Protein AF-A0A813F2V3-F1 (afdb_monomer_lite)

pLDDT: mean 73.03, std 9.01, range [39.72, 85.38]

Radius of gyration: 16.07 Å; chains: 1; bounding box: 37×29×44 Å

Foldseek 3Di:
DLVQLVQQCPDPQSQVLLVVVVHHPPDPDDSVVSVVSVVVSVPDPPDPGDRDGQDDCQVVLVVCVVVVQDVHSPDDLVSSQVSLQVVCVVVVHDPDPDSSVSSVVVLVVVCVVPVVSPPPD

Structure (mmCIF, N/CA/C/O backbone):
data_AF-A0A813F2V3-F1
#
_entry.id   AF-A0A813F2V3-F1
#
loop_
_atom_site.group_PDB
_atom_site.id
_atom_site.type_symbol
_atom_site.label_atom_id
_atom_site.label_alt_id
_atom_site.label_comp_id
_atom_site.label_asym_id
_atom_site.label_entity_id
_atom_site.label_seq_id
_atom_site.pdbx_PDB_ins_code
_atom_site.Cartn_x
_atom_site.Cartn_y
_atom_site.Cartn_z
_atom_site.occupancy
_atom_site.B_iso_or_equiv
_atom_site.auth_seq_id
_atom_site.auth_comp_id
_atom_site.auth_asym_id
_atom_site.auth_atom_id
_atom_site.pdbx_PDB_model_num
ATOM 1 N N . MET A 1 1 ? -0.247 12.356 -6.006 1.00 55.62 1 MET A N 1
ATOM 2 C CA . MET A 1 1 ? 0.224 11.585 -7.185 1.00 55.62 1 MET A CA 1
ATOM 3 C C . MET A 1 1 ? 1.560 10.909 -6.909 1.00 55.62 1 MET A C 1
ATOM 5 O O . MET A 1 1 ? 1.690 9.739 -7.231 1.00 55.62 1 MET A O 1
ATOM 9 N N . GLU A 1 2 ? 2.516 11.605 -6.291 1.00 65.69 2 GLU A N 1
ATOM 10 C CA . GLU A 1 2 ? 3.821 11.045 -5.899 1.00 65.69 2 GLU A CA 1
ATOM 11 C C . GLU A 1 2 ? 3.680 9.790 -5.028 1.00 65.69 2 GLU A C 1
ATOM 13 O O . GLU A 1 2 ? 4.176 8.735 -5.400 1.00 65.69 2 GLU A O 1
ATOM 18 N N . GLU A 1 3 ? 2.865 9.859 -3.972 1.00 67.94 3 GLU A N 1
ATOM 19 C CA . GLU A 1 3 ? 2.548 8.719 -3.098 1.00 67.94 3 GLU A CA 1
ATOM 20 C C . GLU A 1 3 ? 2.047 7.486 -3.866 1.00 67.94 3 GLU A C 1
ATOM 22 O O . GLU A 1 3 ? 2.437 6.364 -3.565 1.00 67.94 3 GLU A O 1
ATOM 27 N N . ALA A 1 4 ? 1.198 7.668 -4.881 1.00 70.44 4 ALA A N 1
ATOM 28 C CA . ALA A 1 4 ? 0.654 6.545 -5.642 1.00 70.44 4 ALA A CA 1
ATOM 29 C C . ALA A 1 4 ? 1.759 5.784 -6.394 1.00 70.44 4 ALA A C 1
ATOM 31 O O . ALA A 1 4 ? 1.715 4.559 -6.487 1.00 70.44 4 ALA A O 1
ATOM 32 N N . ILE A 1 5 ? 2.771 6.501 -6.886 1.00 73.62 5 ILE A N 1
ATOM 33 C CA . ILE A 1 5 ? 3.942 5.917 -7.550 1.00 73.62 5 ILE A CA 1
ATOM 34 C C . ILE A 1 5 ? 4.829 5.207 -6.532 1.00 73.62 5 ILE A C 1
ATOM 36 O O . ILE A 1 5 ? 5.309 4.110 -6.805 1.00 73.62 5 ILE A O 1
ATOM 40 N N . GLU A 1 6 ? 5.010 5.781 -5.342 1.00 74.19 6 GLU A N 1
ATOM 41 C CA . GLU A 1 6 ? 5.760 5.124 -4.266 1.00 74.19 6 GLU A CA 1
ATOM 42 C C . GLU A 1 6 ? 5.099 3.818 -3.823 1.00 74.19 6 GLU A C 1
ATOM 44 O O . GLU A 1 6 ? 5.766 2.788 -3.730 1.00 74.19 6 GLU A O 1
ATOM 49 N N . VAL A 1 7 ? 3.780 3.843 -3.618 1.00 73.75 7 VAL A N 1
ATOM 50 C CA . VAL A 1 7 ? 2.977 2.670 -3.254 1.00 73.75 7 VAL A CA 1
ATOM 51 C C . VAL A 1 7 ? 3.058 1.609 -4.344 1.00 73.75 7 VAL A C 1
ATOM 53 O O . VAL A 1 7 ? 3.275 0.441 -4.043 1.00 73.75 7 VAL A O 1
ATOM 56 N N . LEU A 1 8 ? 2.934 1.989 -5.617 1.00 75.94 8 LEU A N 1
ATOM 57 C CA . LEU A 1 8 ? 3.057 1.040 -6.723 1.00 75.94 8 LEU A CA 1
ATOM 58 C C . LEU A 1 8 ? 4.455 0.411 -6.774 1.00 75.94 8 LEU A C 1
ATOM 60 O O . LEU A 1 8 ? 4.557 -0.804 -6.929 1.00 75.94 8 LEU A O 1
ATOM 64 N N . CYS A 1 9 ? 5.520 1.192 -6.590 1.00 76.12 9 CYS A N 1
ATOM 65 C CA . CYS A 1 9 ? 6.897 0.694 -6.590 1.00 76.12 9 CYS A CA 1
ATOM 66 C C . CYS A 1 9 ? 7.238 -0.176 -5.366 1.00 76.12 9 CYS A C 1
ATOM 68 O O . CYS A 1 9 ? 8.110 -1.043 -5.461 1.00 76.12 9 CYS A O 1
ATOM 70 N N . SER A 1 10 ? 6.574 0.030 -4.224 1.00 75.12 10 SER A N 1
ATOM 71 C CA . SER A 1 10 ? 6.850 -0.712 -2.987 1.00 75.12 10 SER A CA 1
ATOM 72 C C . SER A 1 10 ? 6.212 -2.105 -2.950 1.00 75.12 10 SER A C 1
ATOM 74 O O . SER A 1 10 ? 6.673 -2.971 -2.198 1.00 75.12 10 SER A O 1
ATOM 76 N N . ARG A 1 11 ? 5.196 -2.375 -3.786 1.00 76.31 11 ARG A N 1
ATOM 77 C CA . ARG A 1 11 ? 4.553 -3.698 -3.867 1.00 76.31 11 ARG A CA 1
ATOM 78 C C . ARG A 1 11 ? 5.562 -4.756 -4.300 1.00 76.31 11 ARG A C 1
ATOM 80 O O . ARG A 1 11 ? 6.267 -4.605 -5.294 1.00 76.31 11 ARG A O 1
ATOM 87 N N . LYS A 1 12 ? 5.585 -5.881 -3.582 1.00 77.06 12 LYS A N 1
ATOM 88 C CA . LYS A 1 12 ? 6.530 -6.989 -3.796 1.00 77.06 12 LYS A CA 1
ATOM 89 C C . LYS A 1 12 ? 6.557 -7.479 -5.248 1.00 77.06 12 LYS A C 1
ATOM 91 O O . LYS A 1 12 ? 7.642 -7.681 -5.788 1.00 77.06 12 LYS A O 1
ATOM 96 N N . THR A 1 13 ? 5.388 -7.648 -5.863 1.00 76.44 13 THR A N 1
ATOM 97 C CA . THR A 1 13 ? 5.245 -8.106 -7.253 1.00 76.44 13 THR A CA 1
ATOM 98 C C . THR A 1 13 ? 5.762 -7.061 -8.233 1.00 76.44 13 THR A C 1
ATOM 100 O O . THR A 1 13 ? 6.621 -7.374 -9.049 1.00 76.44 13 THR A O 1
ATOM 103 N N . ASN A 1 14 ? 5.359 -5.799 -8.077 1.00 80.56 14 ASN A N 1
ATOM 104 C CA . ASN A 1 14 ? 5.827 -4.706 -8.934 1.00 80.56 14 ASN A CA 1
ATOM 105 C C . ASN A 1 14 ? 7.337 -4.490 -8.806 1.00 80.56 14 ASN A C 1
ATOM 107 O O . ASN A 1 14 ? 8.019 -4.325 -9.809 1.00 80.56 14 ASN A O 1
ATOM 111 N N . ARG A 1 15 ? 7.890 -4.570 -7.592 1.00 79.69 15 ARG A N 1
ATOM 112 C CA . ARG A 1 15 ? 9.336 -4.500 -7.360 1.00 79.69 15 ARG A CA 1
ATOM 113 C C . ARG A 1 15 ? 10.083 -5.639 -8.050 1.00 79.69 15 ARG A C 1
ATOM 115 O O . ARG A 1 15 ? 11.155 -5.401 -8.590 1.00 79.69 15 ARG A O 1
ATOM 122 N N . ARG A 1 16 ? 9.537 -6.863 -8.052 1.00 78.50 16 ARG A N 1
ATOM 123 C CA . ARG A 1 16 ? 10.116 -7.992 -8.804 1.00 78.50 16 ARG A CA 1
ATOM 124 C C . ARG A 1 16 ? 10.070 -7.743 -10.311 1.00 78.50 16 ARG A C 1
ATOM 126 O O . ARG A 1 16 ? 11.073 -7.986 -10.968 1.00 78.50 16 ARG A O 1
ATOM 133 N N . THR A 1 17 ? 8.956 -7.223 -10.826 1.00 77.69 17 THR A N 1
ATOM 134 C CA . THR A 1 17 ? 8.808 -6.845 -12.241 1.00 77.69 17 THR A CA 1
ATOM 135 C C . THR A 1 17 ? 9.792 -5.747 -12.642 1.00 77.69 17 THR A C 1
ATOM 137 O O . THR A 1 17 ? 10.418 -5.832 -13.690 1.00 77.69 17 THR A O 1
ATOM 140 N N . LEU A 1 18 ? 9.975 -4.725 -11.803 1.00 78.62 18 LEU A N 1
ATOM 141 C CA . LEU A 1 18 ? 10.963 -3.671 -12.035 1.00 78.62 18 LEU A CA 1
ATOM 142 C C . LEU A 1 18 ? 12.391 -4.237 -11.981 1.00 78.62 18 LEU A C 1
ATOM 144 O O . LEU A 1 18 ? 13.197 -3.962 -12.865 1.00 78.62 18 LEU A O 1
ATOM 148 N N . ALA A 1 19 ? 12.696 -5.095 -11.006 1.00 79.56 19 ALA A N 1
ATOM 149 C CA . ALA A 1 19 ? 14.013 -5.714 -10.897 1.00 79.56 19 ALA A CA 1
ATOM 150 C C . ALA A 1 19 ? 14.336 -6.632 -12.089 1.00 79.56 19 ALA A C 1
ATOM 152 O O . ALA A 1 19 ? 15.487 -6.675 -12.521 1.00 79.56 19 ALA A O 1
ATOM 153 N N . SER A 1 20 ? 13.346 -7.336 -12.652 1.00 75.25 20 SER A N 1
ATOM 154 C CA . SER A 1 20 ? 13.563 -8.237 -13.793 1.00 75.25 20 SER A CA 1
ATOM 155 C C . SER A 1 20 ? 13.944 -7.505 -15.082 1.00 75.25 20 SER A C 1
ATOM 157 O O . SER A 1 20 ? 14.605 -8.092 -15.930 1.00 75.25 20 SER A O 1
ATOM 159 N N . ILE A 1 21 ? 13.595 -6.221 -15.202 1.00 73.75 21 ILE A N 1
ATOM 160 C CA . ILE A 1 21 ? 14.023 -5.332 -16.298 1.00 73.75 21 ILE A CA 1
ATOM 161 C C . ILE A 1 21 ? 15.243 -4.472 -15.931 1.00 73.75 21 ILE A C 1
ATOM 163 O O . ILE A 1 21 ? 15.547 -3.500 -16.618 1.00 73.75 21 ILE A O 1
ATOM 167 N N . GLY A 1 22 ? 15.934 -4.802 -14.835 1.00 73.25 22 GLY A N 1
ATOM 168 C CA . GLY A 1 22 ? 17.135 -4.095 -14.386 1.00 73.25 22 GLY A CA 1
ATOM 169 C C . GLY A 1 22 ? 16.871 -2.766 -13.671 1.00 73.25 22 GLY A C 1
ATOM 170 O O . GLY A 1 22 ? 17.810 -2.005 -13.446 1.00 73.25 22 GLY A 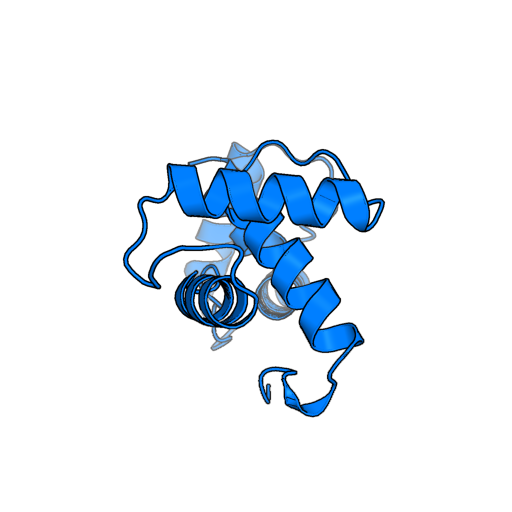O 1
ATOM 171 N N . LEU A 1 23 ? 15.623 -2.469 -13.295 1.00 74.88 23 LEU A N 1
ATOM 172 C CA . LEU A 1 23 ? 15.261 -1.250 -12.570 1.00 74.88 23 LEU A CA 1
ATOM 173 C C . LEU A 1 23 ? 15.155 -1.536 -11.071 1.00 74.88 23 LEU A C 1
ATOM 175 O O . LEU A 1 23 ? 14.371 -2.377 -10.635 1.00 74.88 23 LEU A O 1
ATOM 179 N N . ASN A 1 24 ? 15.922 -0.808 -10.258 1.00 74.38 24 ASN A N 1
ATOM 180 C CA . ASN A 1 24 ? 15.863 -0.944 -8.807 1.00 74.38 24 ASN A CA 1
ATOM 181 C C . ASN A 1 24 ? 15.166 0.268 -8.155 1.00 74.38 24 ASN A C 1
ATOM 183 O O . ASN A 1 24 ? 15.784 1.329 -8.035 1.00 74.38 24 ASN A O 1
ATOM 187 N N . PRO A 1 25 ? 13.912 0.127 -7.679 1.00 65.50 25 PRO A N 1
ATOM 188 C CA . PRO A 1 25 ? 13.192 1.216 -7.023 1.00 65.50 25 PRO A CA 1
ATOM 189 C C . PRO A 1 25 ? 13.684 1.512 -5.596 1.00 65.50 25 PRO A C 1
ATOM 191 O O . PRO A 1 25 ? 13.207 2.471 -4.996 1.00 65.50 25 PRO A O 1
ATOM 194 N N . SER A 1 26 ? 14.610 0.713 -5.037 1.00 63.41 26 SER A N 1
ATOM 195 C CA . SER A 1 26 ? 15.173 0.932 -3.694 1.00 63.41 26 SER A CA 1
ATOM 196 C C . SER A 1 26 ? 16.221 2.044 -3.635 1.00 63.41 26 SER A C 1
ATOM 198 O O . SER A 1 26 ? 16.708 2.355 -2.552 1.00 63.41 26 SER A O 1
ATOM 200 N N . LEU A 1 27 ? 16.618 2.600 -4.780 1.00 60.28 27 LEU A N 1
ATOM 201 C CA . LEU A 1 27 ? 17.469 3.782 -4.824 1.00 60.28 27 LEU A CA 1
ATOM 202 C C . LEU A 1 27 ? 16.649 4.998 -4.366 1.00 60.28 27 LEU A C 1
ATOM 204 O O . LEU A 1 27 ? 15.453 5.101 -4.658 1.00 60.28 27 LEU A O 1
ATOM 208 N N . GLU A 1 28 ? 17.283 5.933 -3.659 1.00 64.06 28 GLU A N 1
ATOM 209 C CA . GLU A 1 28 ? 16.731 7.274 -3.444 1.00 64.06 28 GLU A CA 1
ATOM 210 C C . GLU A 1 28 ? 16.695 8.013 -4.791 1.00 64.06 28 GLU A C 1
ATOM 212 O O . GLU A 1 28 ? 17.548 8.828 -5.122 1.00 64.06 28 GLU A O 1
ATOM 217 N N . VAL A 1 29 ? 15.733 7.641 -5.631 1.00 69.19 29 VAL A N 1
ATOM 218 C CA . VAL A 1 29 ? 15.461 8.253 -6.929 1.00 69.19 29 VAL A CA 1
ATOM 219 C C . VAL A 1 29 ? 14.258 9.172 -6.820 1.00 69.19 29 VAL A C 1
ATOM 221 O O . VAL A 1 29 ? 13.284 8.856 -6.131 1.00 69.19 29 VAL A O 1
ATOM 224 N N . SER A 1 30 ? 14.322 10.293 -7.538 1.00 78.25 30 SER A N 1
ATOM 225 C CA . SER A 1 30 ? 13.224 11.252 -7.620 1.00 78.25 30 SER A CA 1
ATOM 226 C C . SER A 1 30 ? 11.941 10.608 -8.152 1.00 78.25 30 SER A C 1
ATOM 228 O O . SER A 1 30 ? 11.955 9.571 -8.831 1.00 78.25 30 SER A O 1
ATOM 230 N N . VAL A 1 31 ? 10.808 11.247 -7.869 1.00 76.06 31 VAL A N 1
ATOM 231 C CA . VAL A 1 31 ? 9.490 10.790 -8.324 1.00 76.06 31 VAL A CA 1
ATOM 232 C C . VAL A 1 31 ? 9.431 10.718 -9.852 1.00 76.06 31 VAL A C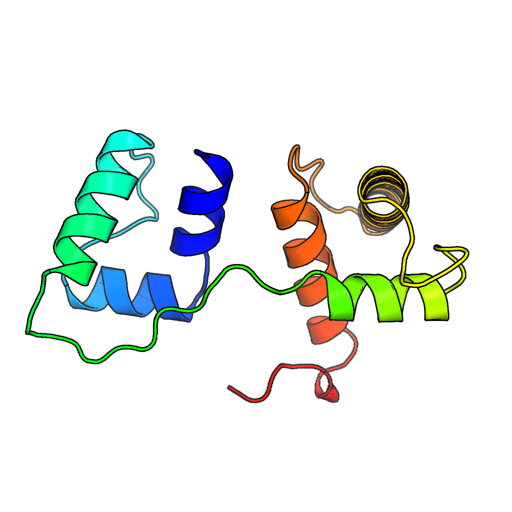 1
ATOM 234 O O . VAL A 1 31 ? 8.868 9.775 -10.407 1.00 76.06 31 VAL A O 1
ATOM 237 N N . GLU A 1 32 ? 10.050 11.672 -10.543 1.00 78.62 32 GLU A N 1
ATOM 238 C CA . GLU A 1 32 ? 10.139 11.730 -12.004 1.00 78.62 32 GLU A CA 1
ATOM 239 C C . GLU A 1 32 ? 10.880 10.520 -12.561 1.00 78.62 32 GLU A C 1
ATOM 241 O O . GLU A 1 32 ? 10.431 9.905 -13.530 1.00 78.62 32 GLU A O 1
ATOM 246 N N . MET A 1 33 ? 11.984 10.135 -11.919 1.00 77.12 33 MET A N 1
ATOM 247 C CA . MET A 1 33 ? 12.751 8.970 -12.333 1.00 77.12 33 MET A CA 1
ATOM 248 C C . MET A 1 33 ? 11.946 7.686 -12.099 1.00 77.12 33 MET A C 1
ATOM 250 O O . MET A 1 33 ? 11.882 6.836 -12.984 1.00 77.12 33 MET A O 1
ATOM 254 N N . ARG A 1 34 ? 11.242 7.564 -10.964 1.00 76.88 34 ARG A N 1
ATOM 255 C CA . ARG A 1 34 ? 10.333 6.430 -10.711 1.00 76.88 34 ARG A CA 1
ATOM 256 C C . ARG A 1 34 ? 9.206 6.352 -11.748 1.00 76.88 34 ARG A C 1
ATOM 258 O O . ARG A 1 34 ? 8.909 5.260 -12.229 1.00 76.88 34 ARG A O 1
ATOM 265 N N . LYS A 1 35 ? 8.628 7.488 -12.158 1.00 79.50 35 LYS A N 1
ATOM 266 C CA . LYS A 1 35 ? 7.657 7.540 -13.268 1.00 79.50 35 LYS A CA 1
ATOM 267 C C . LYS A 1 35 ? 8.271 7.035 -14.570 1.00 79.50 35 LYS A C 1
ATOM 269 O O . LYS A 1 35 ? 7.682 6.175 -15.214 1.00 79.50 35 LYS A O 1
ATOM 274 N N . ALA A 1 36 ? 9.446 7.537 -14.947 1.00 79.69 36 ALA A N 1
ATOM 275 C CA . ALA A 1 36 ? 10.127 7.128 -16.175 1.00 79.69 36 ALA A CA 1
ATOM 276 C C . ALA A 1 36 ? 10.448 5.624 -16.182 1.00 79.69 36 ALA A C 1
ATOM 278 O O . ALA A 1 36 ? 10.246 4.949 -17.195 1.00 79.69 36 ALA A O 1
ATOM 279 N N . MET A 1 37 ? 10.872 5.084 -15.035 1.00 78.12 37 MET A N 1
ATOM 280 C CA . MET A 1 37 ? 11.089 3.653 -14.834 1.00 78.12 37 MET A CA 1
ATOM 281 C C . MET A 1 37 ? 9.806 2.846 -15.049 1.00 78.12 37 MET A C 1
ATOM 283 O O . MET A 1 37 ? 9.810 1.888 -15.818 1.00 78.12 37 MET A O 1
ATOM 287 N N . MET A 1 38 ? 8.694 3.254 -14.431 1.00 78.19 38 MET A N 1
ATOM 288 C CA . MET A 1 38 ? 7.402 2.583 -14.608 1.00 78.19 38 MET A CA 1
ATOM 289 C C . MET A 1 38 ? 6.905 2.645 -16.053 1.00 78.19 38 MET A C 1
ATOM 291 O O . MET A 1 38 ? 6.469 1.631 -16.588 1.00 78.19 38 MET A O 1
ATOM 295 N N . THR A 1 39 ? 7.006 3.799 -16.712 1.00 81.00 39 THR A N 1
ATOM 296 C CA . THR A 1 39 ? 6.619 3.946 -18.122 1.00 81.00 39 THR A CA 1
ATOM 297 C C . THR A 1 39 ? 7.444 3.027 -19.020 1.00 81.00 39 THR A C 1
ATOM 299 O O . THR A 1 39 ? 6.891 2.350 -19.885 1.00 81.00 39 THR A O 1
ATOM 302 N N . SER A 1 40 ? 8.756 2.945 -18.780 1.00 77.81 40 SER A N 1
ATOM 303 C CA . SER A 1 40 ? 9.652 2.052 -19.527 1.00 77.81 40 SER A CA 1
ATOM 304 C C . SER A 1 40 ? 9.309 0.579 -19.289 1.00 77.81 40 SER A C 1
ATOM 306 O O . SER A 1 40 ? 9.304 -0.219 -20.222 1.00 77.81 40 SER A O 1
ATOM 308 N N . ALA A 1 41 ? 8.960 0.229 -18.049 1.00 77.19 41 ALA A N 1
ATOM 309 C CA . ALA A 1 41 ? 8.532 -1.110 -17.671 1.00 77.19 41 ALA A CA 1
ATOM 310 C C . ALA A 1 41 ? 7.220 -1.523 -18.354 1.00 77.19 41 ALA A C 1
ATOM 312 O O . ALA A 1 41 ? 7.123 -2.629 -18.877 1.00 77.19 41 ALA A O 1
ATOM 313 N N . LEU A 1 42 ? 6.231 -0.625 -18.384 1.00 77.75 42 LEU A N 1
ATOM 314 C CA . LEU A 1 42 ? 4.927 -0.846 -19.018 1.00 77.75 42 LEU A CA 1
ATOM 315 C C . LEU A 1 42 ? 5.023 -0.954 -20.546 1.00 77.75 42 LEU A C 1
ATOM 317 O O . LEU A 1 42 ? 4.231 -1.663 -21.161 1.00 77.75 42 LEU A O 1
ATOM 321 N N . ALA A 1 43 ? 5.987 -0.266 -21.160 1.00 77.12 43 ALA A N 1
ATOM 322 C CA . ALA A 1 43 ? 6.241 -0.336 -22.598 1.00 77.12 43 ALA A CA 1
ATOM 323 C C . ALA A 1 43 ? 7.099 -1.551 -23.010 1.00 77.12 43 ALA A C 1
ATOM 325 O O . ALA A 1 43 ? 7.199 -1.861 -24.202 1.00 77.12 43 ALA A O 1
ATOM 326 N N . SER A 1 44 ? 7.734 -2.237 -22.054 1.00 70.56 44 SER A N 1
ATOM 327 C CA . SER A 1 44 ? 8.602 -3.378 -22.339 1.00 70.56 44 SER A CA 1
ATOM 328 C C . SER A 1 44 ? 7.792 -4.596 -22.781 1.00 70.56 44 SER A C 1
ATOM 330 O O . SER A 1 44 ? 6.927 -5.094 -22.067 1.00 70.56 44 SER A O 1
ATOM 332 N N . ARG A 1 45 ? 8.128 -5.142 -23.954 1.00 64.88 45 ARG A N 1
ATOM 333 C CA . ARG A 1 45 ? 7.522 -6.375 -24.492 1.00 64.88 45 ARG A CA 1
ATOM 334 C C . ARG A 1 45 ? 8.031 -7.652 -23.815 1.00 64.88 45 ARG A C 1
ATOM 336 O O . ARG A 1 45 ? 7.566 -8.736 -24.149 1.00 64.88 45 ARG A O 1
ATOM 343 N N . GLN A 1 46 ? 9.016 -7.540 -22.921 1.00 61.72 46 GLN A N 1
ATOM 344 C CA . GLN A 1 46 ? 9.721 -8.690 -22.350 1.00 61.72 46 GLN A CA 1
ATOM 345 C C . GLN A 1 46 ? 9.014 -9.322 -21.144 1.00 61.72 46 GLN A C 1
ATOM 347 O O . GLN A 1 46 ? 9.401 -10.417 -20.743 1.00 61.72 46 GLN A O 1
ATOM 352 N N . HIS A 1 47 ? 7.969 -8.699 -20.584 1.00 56.69 47 HIS A N 1
ATOM 353 C CA . HIS A 1 47 ? 7.307 -9.230 -19.392 1.00 56.69 47 HIS A CA 1
ATOM 354 C C . HIS A 1 47 ? 5.783 -9.092 -19.418 1.00 56.69 47 HIS A C 1
ATOM 356 O O . HIS A 1 47 ? 5.237 -7.995 -19.399 1.00 56.69 47 HIS A O 1
ATOM 362 N N . PHE A 1 48 ? 5.102 -10.238 -19.335 1.00 55.97 48 PHE A N 1
ATOM 363 C CA . PHE A 1 48 ? 3.666 -10.373 -19.050 1.00 55.97 48 PHE A CA 1
ATOM 364 C C . PHE A 1 48 ? 3.372 -10.331 -17.541 1.00 55.97 48 PHE A C 1
ATOM 366 O O . PHE A 1 48 ? 2.501 -11.042 -17.045 1.00 55.97 48 PHE A O 1
ATOM 373 N N . CYS A 1 49 ? 4.159 -9.590 -16.764 1.00 57.81 49 CYS A N 1
ATOM 374 C CA . CYS A 1 49 ? 4.009 -9.620 -15.316 1.00 57.81 49 CYS A CA 1
ATOM 375 C C . CYS A 1 49 ? 2.776 -8.817 -14.888 1.00 57.81 49 CYS A C 1
ATOM 377 O O . CYS A 1 49 ? 2.563 -7.686 -15.329 1.00 57.81 49 CYS A O 1
ATOM 379 N N . CYS A 1 50 ? 1.973 -9.409 -14.004 1.00 69.56 50 CYS A N 1
ATOM 380 C CA . CYS A 1 50 ? 0.813 -8.759 -13.415 1.00 69.56 50 CYS A CA 1
ATOM 381 C C . CYS A 1 50 ? 1.269 -7.561 -12.576 1.00 69.56 50 CYS A C 1
ATOM 383 O O . CYS A 1 50 ? 1.977 -7.720 -11.579 1.00 69.56 50 CYS A O 1
ATOM 385 N N . TRP A 1 51 ? 0.852 -6.361 -12.974 1.00 74.19 51 TRP A N 1
ATOM 386 C CA . TRP A 1 51 ? 1.003 -5.171 -12.150 1.00 74.19 51 TRP A CA 1
ATOM 387 C C . TRP A 1 51 ? -0.051 -5.199 -11.053 1.00 74.19 51 TRP A C 1
ATOM 389 O O . TRP A 1 51 ? -1.251 -5.237 -11.318 1.00 74.19 51 TRP A O 1
ATOM 399 N N . GLN A 1 52 ? 0.402 -5.187 -9.808 1.00 72.12 52 GLN A N 1
ATOM 400 C CA . GLN A 1 52 ? -0.473 -5.080 -8.655 1.00 72.12 52 GLN A CA 1
ATOM 401 C C . GLN A 1 52 ? -0.806 -3.607 -8.427 1.00 72.12 52 GLN A C 1
ATOM 403 O O . GLN A 1 52 ? 0.083 -2.789 -8.186 1.00 72.12 52 GLN A O 1
ATOM 408 N N . ILE A 1 53 ? -2.092 -3.275 -8.497 1.00 71.56 53 ILE A N 1
ATOM 409 C CA . ILE A 1 53 ? -2.603 -1.943 -8.163 1.00 71.56 53 ILE A CA 1
ATOM 410 C C . ILE A 1 53 ? -2.460 -1.727 -6.643 1.00 71.56 53 ILE A C 1
ATOM 412 O O . ILE A 1 53 ? -2.245 -2.680 -5.882 1.00 71.56 53 ILE A O 1
ATOM 416 N N . ALA A 1 54 ? -2.535 -0.470 -6.197 1.00 65.31 54 ALA A N 1
ATOM 417 C CA . ALA A 1 54 ? -2.669 -0.154 -4.779 1.00 65.31 54 ALA A CA 1
ATOM 418 C C . ALA A 1 54 ? -3.791 -1.009 -4.145 1.00 65.31 54 ALA A C 1
ATOM 420 O O . ALA A 1 54 ? -4.819 -1.229 -4.794 1.00 65.31 54 ALA A O 1
ATOM 421 N N . PRO A 1 55 ? -3.588 -1.539 -2.924 1.00 66.25 55 PRO A N 1
ATOM 422 C CA . PRO A 1 55 ? -4.599 -2.353 -2.262 1.00 66.25 55 PRO A CA 1
ATOM 423 C C . PRO A 1 55 ? -5.896 -1.556 -2.100 1.00 66.25 55 PRO A C 1
ATOM 425 O O . PRO A 1 55 ? -5.860 -0.366 -1.792 1.00 66.25 55 PRO A O 1
ATOM 428 N N . SER A 1 56 ? -7.033 -2.224 -2.306 1.00 71.62 56 SER A N 1
ATOM 429 C CA . SER A 1 56 ? -8.329 -1.6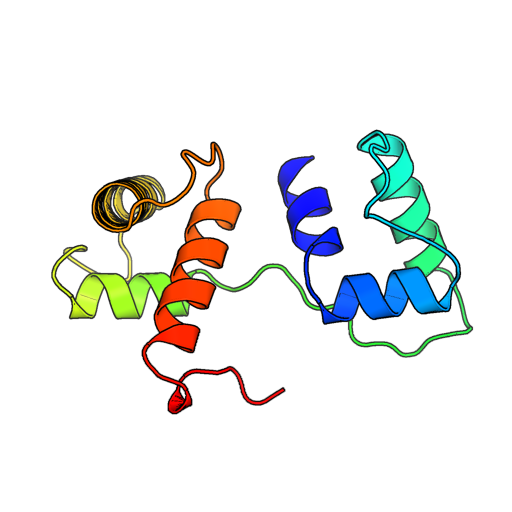52 -1.944 1.00 71.62 56 SER A CA 1
ATOM 430 C C . SER A 1 56 ? -8.365 -1.422 -0.435 1.00 71.62 56 SER A C 1
ATOM 432 O O . SER A 1 56 ? -7.902 -2.260 0.341 1.00 71.62 56 SER A O 1
ATOM 434 N N . ASP A 1 57 ? -8.921 -0.291 -0.012 1.00 77.31 57 ASP A N 1
ATOM 435 C CA . ASP A 1 57 ? -9.140 0.009 1.397 1.00 77.31 57 ASP A CA 1
ATOM 436 C C . ASP A 1 57 ? -10.359 -0.726 1.978 1.00 77.31 57 ASP A C 1
ATOM 438 O O . ASP A 1 57 ? -10.555 -0.678 3.190 1.00 77.31 57 ASP A O 1
ATOM 442 N N . ASN A 1 58 ? -11.130 -1.467 1.168 1.00 80.94 58 ASN A N 1
ATOM 443 C CA . ASN A 1 58 ? -12.282 -2.250 1.632 1.00 80.94 58 ASN A CA 1
ATOM 444 C C . ASN A 1 58 ? -11.917 -3.237 2.744 1.00 80.94 58 ASN A C 1
ATOM 446 O O . ASN A 1 58 ? -12.578 -3.263 3.777 1.00 80.94 58 ASN A O 1
ATOM 450 N N . ASP A 1 59 ? -10.847 -4.017 2.584 1.00 77.62 59 ASP A N 1
ATOM 451 C CA . ASP A 1 59 ? -10.459 -5.012 3.594 1.00 77.62 59 ASP A CA 1
ATOM 452 C C . ASP A 1 59 ? -10.068 -4.355 4.927 1.00 77.62 59 ASP A C 1
ATOM 454 O O . ASP A 1 59 ? -10.338 -4.889 6.013 1.00 77.62 59 ASP A O 1
ATOM 458 N N . ALA A 1 60 ? -9.462 -3.166 4.848 1.00 79.81 60 ALA A N 1
ATOM 459 C CA . ALA A 1 60 ? -9.141 -2.354 6.012 1.00 79.81 60 ALA A CA 1
ATOM 460 C C . ALA A 1 60 ? -10.413 -1.784 6.653 1.00 79.81 60 ALA A C 1
ATOM 462 O O . ALA A 1 60 ? -10.586 -1.930 7.860 1.00 79.81 60 ALA A O 1
ATOM 463 N N . ARG A 1 61 ? -11.338 -1.221 5.864 1.00 85.38 61 ARG A N 1
ATOM 464 C CA . ARG A 1 61 ? -12.639 -0.705 6.325 1.00 85.38 61 ARG A CA 1
ATOM 465 C C . ARG A 1 61 ? -13.462 -1.775 7.036 1.00 85.38 61 ARG A C 1
ATOM 467 O O . ARG A 1 61 ? -13.865 -1.561 8.176 1.00 85.38 61 ARG A O 1
ATOM 474 N N . ILE A 1 62 ? -13.618 -2.948 6.420 1.00 83.75 62 ILE A N 1
ATOM 475 C CA . ILE A 1 62 ? -14.318 -4.105 7.000 1.00 83.75 62 ILE A CA 1
ATOM 476 C C . ILE A 1 62 ? -13.676 -4.504 8.332 1.00 83.75 62 ILE A C 1
ATOM 478 O O . ILE A 1 62 ? -14.356 -4.740 9.331 1.00 83.75 62 ILE A O 1
ATOM 482 N N . SER A 1 63 ? -12.345 -4.576 8.383 1.00 80.75 63 SER A N 1
ATOM 483 C CA . SER A 1 63 ? -11.636 -4.977 9.603 1.00 80.75 63 SER A CA 1
ATOM 484 C C . SER A 1 63 ? -11.714 -3.918 10.713 1.00 80.75 63 SER A C 1
ATOM 486 O O . SER A 1 63 ? -11.836 -4.264 11.890 1.00 80.75 63 SER A O 1
ATOM 488 N N . LEU A 1 64 ? -11.684 -2.632 10.361 1.00 83.56 64 LEU A N 1
ATOM 489 C CA . LEU A 1 64 ? -11.831 -1.517 11.299 1.00 83.56 64 LEU A CA 1
ATOM 490 C C . LEU A 1 64 ? -13.263 -1.408 11.842 1.00 83.56 64 LEU A C 1
ATOM 492 O O . LEU A 1 64 ? -13.443 -1.192 13.039 1.00 83.56 64 LEU A O 1
ATOM 496 N N . ALA A 1 65 ? -14.277 -1.640 11.007 1.00 84.50 65 ALA A N 1
ATOM 497 C CA . ALA A 1 65 ? -15.669 -1.709 11.445 1.00 84.50 65 ALA A CA 1
ATOM 498 C C . ALA A 1 65 ? -15.898 -2.908 12.381 1.00 84.50 65 ALA A C 1
ATOM 500 O O . ALA A 1 65 ? -16.450 -2.754 13.469 1.00 84.50 65 ALA A O 1
ATOM 501 N N . LYS A 1 66 ? -15.374 -4.094 12.032 1.00 82.94 66 LYS A N 1
ATOM 502 C CA . LYS A 1 66 ? -15.445 -5.294 12.891 1.00 82.94 66 LYS A CA 1
ATOM 503 C C . LYS A 1 66 ? -14.753 -5.129 14.243 1.00 82.94 66 LYS A C 1
ATOM 505 O O . LYS A 1 66 ? -15.160 -5.764 15.210 1.00 82.94 66 LYS A O 1
ATOM 510 N N . SER A 1 67 ? -13.710 -4.305 14.318 1.00 78.88 67 SER A N 1
ATOM 511 C CA . SER A 1 67 ? -13.011 -3.994 15.573 1.00 78.88 67 SER A CA 1
ATOM 512 C C . SER A 1 67 ? -13.646 -2.839 16.356 1.00 78.88 67 SER A C 1
ATOM 514 O O . SER A 1 67 ? -13.141 -2.482 17.420 1.00 78.88 67 SER A O 1
ATOM 516 N N . GLY A 1 68 ? -14.748 -2.263 15.860 1.00 81.31 68 GLY A N 1
ATOM 517 C CA . GLY A 1 68 ? -15.453 -1.146 16.494 1.00 81.31 68 GLY A CA 1
ATOM 518 C C . GLY A 1 68 ? -14.708 0.189 16.417 1.00 81.31 68 GLY A C 1
ATOM 519 O O . GLY A 1 68 ? -15.053 1.121 17.136 1.00 81.31 68 GLY A O 1
ATOM 520 N N . LEU A 1 69 ? -13.673 0.286 15.575 1.00 80.81 69 LEU A N 1
ATOM 521 C CA . LEU A 1 69 ? -12.897 1.513 15.362 1.00 80.81 69 LEU A CA 1
ATOM 522 C C . LEU A 1 69 ? -13.513 2.425 14.297 1.00 80.81 69 LEU A C 1
ATOM 524 O O . LEU A 1 69 ? -13.186 3.608 14.246 1.00 80.81 69 LEU A O 1
ATOM 528 N N . LEU A 1 70 ? -14.398 1.877 13.465 1.00 83.50 70 LEU A N 1
ATOM 529 C CA . LEU A 1 70 ? -15.277 2.619 12.570 1.00 83.50 70 LEU A CA 1
ATOM 530 C C . LEU A 1 70 ? -16.731 2.306 12.906 1.00 83.50 70 LEU A C 1
ATOM 532 O O . LEU A 1 70 ? -17.066 1.170 13.238 1.00 83.50 70 LEU A O 1
ATOM 536 N N . THR A 1 71 ? -17.596 3.310 12.773 1.00 79.94 71 THR A N 1
ATOM 537 C CA . THR A 1 71 ? -19.044 3.156 12.964 1.00 79.94 71 THR A CA 1
ATOM 538 C C . THR A 1 71 ? -19.680 2.350 11.830 1.00 79.94 71 THR A C 1
ATOM 540 O O . THR A 1 71 ? -20.605 1.579 12.071 1.00 79.94 71 THR A O 1
ATOM 543 N N . CYS A 1 72 ? -19.173 2.496 10.601 1.00 78.06 72 CYS A N 1
ATOM 544 C CA . CYS A 1 72 ? -19.587 1.719 9.435 1.00 78.06 72 CYS A CA 1
ATOM 545 C C . CYS A 1 72 ? -18.435 1.550 8.428 1.00 78.06 72 CYS A C 1
ATOM 547 O O . CYS A 1 72 ? -17.463 2.308 8.436 1.00 78.06 72 CYS A O 1
ATOM 549 N N . GLU A 1 73 ? -18.548 0.551 7.550 1.00 80.69 73 GLU A N 1
ATOM 550 C CA . GLU A 1 73 ? -17.561 0.265 6.492 1.00 80.69 73 GLU A CA 1
ATOM 551 C C . GLU A 1 73 ? -17.519 1.375 5.421 1.00 80.69 73 GLU A C 1
ATOM 553 O O . GLU A 1 73 ? -16.464 1.665 4.849 1.00 80.69 73 GLU A O 1
ATOM 558 N N . ASP A 1 74 ? -18.641 2.075 5.235 1.00 80.44 74 ASP A N 1
ATOM 559 C CA . ASP A 1 74 ? -18.805 3.200 4.306 1.00 80.44 74 ASP A CA 1
ATOM 560 C C . ASP A 1 74 ? -18.340 4.549 4.882 1.00 80.44 74 ASP A C 1
ATOM 562 O O . ASP A 1 74 ? -18.613 5.602 4.304 1.00 80.44 74 ASP A O 1
ATOM 566 N N . GLY A 1 75 ? -17.626 4.537 6.014 1.00 75.94 75 GLY A N 1
ATOM 567 C CA . GLY A 1 75 ? -17.101 5.744 6.651 1.00 75.94 75 GLY A CA 1
ATOM 568 C C . GLY A 1 75 ? -16.270 6.611 5.699 1.00 75.94 75 GLY A C 1
ATOM 569 O O . GLY A 1 75 ? -15.688 6.144 4.711 1.00 75.94 75 GLY A O 1
ATOM 570 N N . SER A 1 76 ? -16.193 7.903 5.988 1.00 82.56 76 SER A N 1
ATOM 571 C CA . SER A 1 76 ? -15.378 8.827 5.198 1.00 82.56 76 SER A CA 1
ATOM 572 C C . SER A 1 76 ? -13.895 8.428 5.234 1.00 82.56 76 SER A C 1
ATOM 574 O O . SER A 1 76 ? -13.409 7.826 6.194 1.00 82.56 76 SER A O 1
ATOM 576 N N . ALA A 1 77 ? -13.132 8.785 4.196 1.00 78.69 77 ALA A N 1
ATOM 577 C CA . ALA A 1 77 ? -11.691 8.513 4.173 1.00 78.69 77 ALA A CA 1
ATOM 578 C C . ALA A 1 77 ? -10.957 9.140 5.378 1.00 78.69 77 ALA A C 1
ATOM 580 O O . ALA A 1 77 ? -9.974 8.582 5.862 1.00 78.69 77 ALA A O 1
ATOM 581 N N . GLU A 1 78 ? -11.452 10.266 5.901 1.00 80.31 78 GLU A N 1
ATOM 582 C CA . GLU A 1 78 ? -10.906 10.922 7.094 1.00 80.31 78 GLU A CA 1
ATOM 583 C C . GLU A 1 78 ? -11.115 10.095 8.369 1.00 80.31 78 GLU A C 1
ATOM 585 O O . GLU A 1 78 ? -10.181 9.951 9.163 1.00 80.31 78 GLU A O 1
ATOM 590 N N . GLU A 1 79 ? -12.294 9.492 8.546 1.00 81.06 79 GLU A N 1
ATOM 591 C CA . GLU A 1 79 ? -12.579 8.589 9.668 1.00 81.06 79 GLU A CA 1
ATOM 592 C C . GLU A 1 79 ? -11.697 7.344 9.613 1.00 81.06 79 GLU A C 1
ATOM 594 O O . GLU A 1 79 ? -11.067 6.983 10.611 1.00 81.06 79 GLU A O 1
ATOM 599 N N . VAL A 1 80 ? -11.573 6.734 8.430 1.00 84.25 80 VAL A N 1
ATOM 600 C CA . VAL A 1 80 ? -10.688 5.580 8.212 1.00 84.25 80 VAL A CA 1
ATOM 601 C C . VAL A 1 80 ? -9.242 5.959 8.537 1.00 84.25 80 VAL A C 1
ATOM 603 O O . VAL A 1 80 ? -8.557 5.246 9.273 1.00 84.25 80 VAL A O 1
ATOM 606 N N . MET A 1 81 ? -8.780 7.124 8.076 1.00 82.50 81 MET A N 1
ATOM 607 C CA . MET A 1 81 ? -7.431 7.619 8.359 1.00 82.50 81 MET A CA 1
ATOM 608 C C . MET A 1 81 ? -7.199 7.889 9.852 1.00 82.50 81 MET A C 1
ATOM 610 O O . MET A 1 81 ? -6.094 7.672 10.355 1.00 82.50 81 MET A O 1
ATOM 614 N N . SER A 1 82 ? -8.210 8.379 10.572 1.00 84.00 82 SER A N 1
ATOM 615 C CA . SER A 1 82 ? -8.148 8.611 12.020 1.00 84.00 82 SER A CA 1
ATOM 616 C C . SER A 1 82 ? -8.053 7.295 12.803 1.00 84.00 82 SER A C 1
ATOM 618 O O . SER A 1 82 ? -7.206 7.147 13.693 1.00 84.00 82 SER A O 1
ATOM 620 N N . ALA A 1 83 ? -8.855 6.299 12.416 1.00 84.25 83 ALA A N 1
ATOM 621 C CA . ALA A 1 83 ? -8.835 4.964 13.003 1.00 84.25 83 ALA A CA 1
ATOM 622 C C . ALA A 1 83 ? -7.487 4.260 12.769 1.00 84.25 83 ALA A C 1
ATOM 624 O O . ALA A 1 83 ? -6.881 3.738 13.708 1.00 84.25 83 ALA A O 1
ATOM 625 N N . LEU A 1 84 ? -6.963 4.325 11.541 1.00 82.44 84 LEU A N 1
ATOM 626 C CA . LEU A 1 84 ? -5.655 3.768 11.189 1.00 82.44 84 LEU A CA 1
ATOM 627 C C . LEU A 1 84 ? -4.509 4.441 11.949 1.00 82.44 84 LEU A C 1
ATOM 629 O O . LEU A 1 84 ? -3.624 3.752 12.458 1.00 82.44 84 LEU A O 1
ATOM 633 N N . ARG A 1 85 ? -4.535 5.775 12.084 1.00 81.94 85 ARG A N 1
ATOM 634 C CA . ARG A 1 85 ? -3.557 6.520 12.894 1.00 81.94 85 ARG A CA 1
ATOM 635 C C . ARG A 1 85 ? -3.563 6.060 14.342 1.00 81.94 85 ARG A C 1
ATOM 637 O O . ARG A 1 85 ? -2.504 5.782 14.904 1.00 81.94 85 ARG A O 1
ATOM 644 N N . SER A 1 86 ? -4.753 5.941 14.919 1.00 81.19 86 SER A N 1
ATOM 645 C CA . SER A 1 86 ? -4.928 5.467 16.291 1.00 81.19 86 SER A CA 1
ATOM 646 C C . SER A 1 86 ? -4.385 4.048 16.482 1.00 81.19 86 SER A C 1
ATOM 648 O O . SER A 1 86 ? -3.770 3.758 17.508 1.00 81.19 86 SER A O 1
ATOM 650 N N . LEU A 1 87 ? -4.560 3.167 15.492 1.00 77.88 87 LEU A N 1
ATOM 651 C CA . LEU A 1 87 ? -4.044 1.800 15.546 1.00 77.88 87 LEU A CA 1
ATOM 652 C C . LEU A 1 87 ? -2.519 1.748 15.383 1.00 77.88 87 LEU A C 1
ATOM 654 O O . LEU A 1 87 ? -1.837 1.059 16.141 1.00 77.88 87 LEU A O 1
ATOM 658 N N . SER A 1 88 ? -1.973 2.522 14.443 1.00 75.19 88 SER A N 1
ATOM 659 C CA . SER A 1 88 ? -0.528 2.647 14.231 1.00 75.19 88 SER A CA 1
ATOM 660 C C . SER A 1 88 ? 0.173 3.164 15.487 1.00 75.19 88 SER A C 1
ATOM 662 O O . SER A 1 88 ? 1.179 2.594 15.902 1.00 75.19 88 SER A O 1
ATOM 664 N N . ALA A 1 89 ? -0.386 4.189 16.140 1.00 75.19 89 ALA A N 1
ATOM 665 C CA . ALA A 1 89 ? 0.157 4.741 17.381 1.00 75.19 89 ALA A CA 1
ATOM 666 C C . ALA A 1 89 ? 0.201 3.702 18.516 1.00 75.19 89 ALA A C 1
ATOM 668 O O . ALA A 1 89 ? 1.174 3.648 19.262 1.00 75.19 89 ALA A O 1
ATOM 669 N N . LYS A 1 90 ? -0.818 2.838 18.618 1.00 73.81 90 LYS A N 1
ATOM 670 C CA . LYS A 1 90 ? -0.861 1.746 19.608 1.00 73.81 90 LYS A CA 1
ATOM 671 C C . LYS A 1 90 ? 0.117 0.607 19.304 1.00 73.81 90 LYS A C 1
ATOM 673 O O . LYS A 1 90 ? 0.549 -0.076 20.224 1.00 73.81 90 LYS A O 1
ATOM 678 N N . SER A 1 91 ? 0.459 0.406 18.033 1.00 67.25 91 SER A N 1
ATOM 679 C CA . SER A 1 91 ? 1.270 -0.725 17.559 1.00 67.25 91 SER A CA 1
ATOM 680 C C . SER A 1 91 ? 2.765 -0.398 17.433 1.00 67.25 91 SER A C 1
ATOM 682 O O . SER A 1 91 ? 3.531 -1.235 16.966 1.00 67.25 91 SER A O 1
ATOM 684 N N . GLY A 1 92 ? 3.186 0.822 17.793 1.00 64.00 92 GLY A N 1
ATOM 685 C CA . GLY A 1 92 ? 4.555 1.306 17.565 1.00 64.00 92 GLY A CA 1
ATOM 686 C C . GLY A 1 92 ? 4.874 1.590 16.090 1.00 64.00 92 GLY A C 1
ATOM 687 O O . GLY A 1 92 ? 6.041 1.657 15.711 1.00 64.00 92 GLY A O 1
ATOM 688 N N . GLY A 1 93 ? 3.846 1.728 15.247 1.00 57.62 93 GLY A N 1
ATOM 689 C CA . GLY A 1 93 ? 3.989 1.937 13.811 1.00 57.62 93 GLY A CA 1
ATOM 690 C C . GLY A 1 93 ? 4.597 3.299 13.478 1.00 57.62 93 GLY A C 1
ATOM 691 O O . GLY A 1 93 ? 4.361 4.295 14.166 1.00 57.62 93 GLY A O 1
ATOM 692 N N . THR A 1 94 ? 5.376 3.349 12.395 1.00 55.91 94 THR A N 1
ATOM 693 C CA . THR A 1 94 ? 5.965 4.590 11.880 1.00 55.91 94 THR A CA 1
ATOM 694 C C . THR A 1 94 ? 4.893 5.649 11.638 1.00 55.91 94 THR A C 1
ATOM 696 O O . THR A 1 94 ? 3.835 5.351 11.089 1.00 55.91 94 THR A O 1
ATOM 699 N N . ASN A 1 95 ? 5.167 6.900 12.018 1.00 57.28 95 ASN A N 1
ATOM 700 C CA . ASN A 1 95 ? 4.266 8.033 11.798 1.00 57.28 95 ASN A CA 1
ATOM 701 C C . ASN A 1 95 ? 4.253 8.398 10.299 1.00 57.28 95 ASN A C 1
ATOM 703 O O . ASN A 1 95 ? 4.898 9.353 9.860 1.00 57.28 95 ASN A O 1
ATOM 707 N N . ARG A 1 96 ? 3.621 7.550 9.483 1.00 63.38 96 ARG A N 1
ATOM 708 C CA . ARG A 1 96 ? 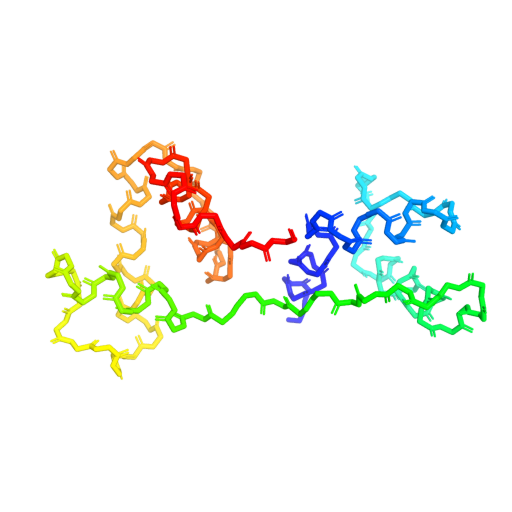3.570 7.708 8.030 1.00 63.38 96 ARG A CA 1
ATOM 709 C C . ARG A 1 96 ? 2.582 8.810 7.672 1.00 63.38 96 ARG A C 1
ATOM 711 O O . ARG A 1 96 ? 1.554 8.969 8.306 1.00 63.38 96 ARG A O 1
ATOM 718 N N . LYS A 1 97 ? 2.891 9.615 6.657 1.00 66.56 97 LYS A N 1
ATOM 719 C CA . LYS A 1 97 ? 2.098 10.822 6.357 1.00 66.56 97 LYS A CA 1
ATOM 720 C C . LYS A 1 97 ? 0.879 10.564 5.468 1.00 66.56 97 LYS A C 1
ATOM 722 O O . LYS A 1 97 ? 0.145 11.502 5.181 1.00 66.56 97 LYS A O 1
ATOM 727 N N . SER A 1 98 ? 0.677 9.333 5.001 1.00 73.50 98 SER A N 1
ATOM 728 C CA . SER A 1 98 ? -0.121 9.083 3.805 1.00 73.50 98 SER A CA 1
ATOM 729 C C . SER A 1 98 ? -1.123 7.937 3.990 1.00 73.50 98 SER A C 1
ATOM 731 O O . SER A 1 98 ? -0.847 6.956 4.685 1.00 73.50 98 SER A O 1
ATOM 733 N N . TYR A 1 99 ? -2.315 8.079 3.400 1.00 76.00 99 TYR A N 1
ATOM 734 C CA . TYR A 1 99 ? -3.442 7.160 3.606 1.00 76.00 99 TYR A CA 1
ATOM 735 C C . TYR A 1 99 ? -3.103 5.733 3.167 1.00 76.00 99 TYR A C 1
ATOM 737 O O . TYR A 1 99 ? -3.292 4.784 3.926 1.00 76.00 99 TYR A O 1
ATOM 745 N N . ASN A 1 100 ? -2.508 5.575 1.982 1.00 75.50 100 ASN A N 1
ATOM 746 C CA . ASN A 1 100 ? -2.158 4.252 1.469 1.00 75.50 100 ASN A CA 1
ATOM 747 C C . ASN A 1 100 ? -1.051 3.594 2.291 1.00 75.50 100 ASN A C 1
ATOM 749 O O . ASN A 1 100 ? -1.016 2.372 2.418 1.00 75.50 100 ASN A O 1
ATOM 753 N N . ALA A 1 101 ? -0.150 4.390 2.865 1.00 73.50 101 ALA A N 1
ATOM 754 C CA . ALA A 1 101 ? 0.895 3.862 3.722 1.00 73.50 101 ALA A CA 1
ATOM 755 C C . ALA A 1 101 ? 0.316 3.294 5.026 1.00 73.50 101 ALA A C 1
ATOM 757 O O . ALA A 1 101 ? 0.727 2.213 5.438 1.00 73.50 101 ALA A O 1
ATOM 758 N N . TYR A 1 102 ? -0.682 3.961 5.613 1.00 75.25 102 TYR A N 1
ATOM 759 C CA . TYR A 1 102 ? -1.416 3.436 6.765 1.00 75.25 102 TYR A CA 1
ATOM 760 C C . TYR A 1 102 ? -2.207 2.163 6.437 1.00 75.25 102 TYR A C 1
ATOM 762 O O . TYR A 1 102 ? -2.209 1.228 7.234 1.00 75.25 102 TYR A O 1
ATOM 770 N N . ILE A 1 103 ? -2.843 2.099 5.262 1.00 79.50 103 ILE A N 1
ATOM 771 C CA . ILE A 1 103 ? -3.538 0.890 4.795 1.00 79.50 103 ILE A CA 1
ATOM 772 C C . ILE A 1 103 ? -2.552 -0.272 4.629 1.00 79.50 103 ILE A C 1
ATOM 774 O O . ILE A 1 103 ? -2.834 -1.385 5.064 1.00 79.50 103 ILE A O 1
ATOM 778 N N . MET A 1 104 ? -1.380 -0.034 4.035 1.00 76.12 104 MET A N 1
ATOM 779 C CA . MET A 1 104 ? -0.372 -1.083 3.866 1.00 76.12 104 MET A CA 1
ATOM 780 C C . MET A 1 104 ? 0.179 -1.583 5.199 1.00 76.12 104 MET A C 1
ATOM 782 O O . MET A 1 104 ? 0.243 -2.795 5.387 1.00 76.12 104 MET A O 1
ATOM 786 N N . ASP A 1 105 ? 0.512 -0.682 6.127 1.00 76.50 105 ASP A N 1
ATOM 787 C CA . ASP A 1 105 ? 0.986 -1.071 7.460 1.00 76.50 105 ASP A CA 1
ATOM 788 C C . ASP A 1 105 ? -0.088 -1.884 8.198 1.00 76.50 105 ASP A C 1
ATOM 790 O O . ASP A 1 105 ? 0.208 -2.909 8.808 1.00 76.50 105 ASP A O 1
ATOM 794 N N . PHE A 1 106 ? -1.358 -1.489 8.075 1.00 78.31 106 PHE A N 1
ATOM 795 C CA . PHE A 1 106 ? -2.480 -2.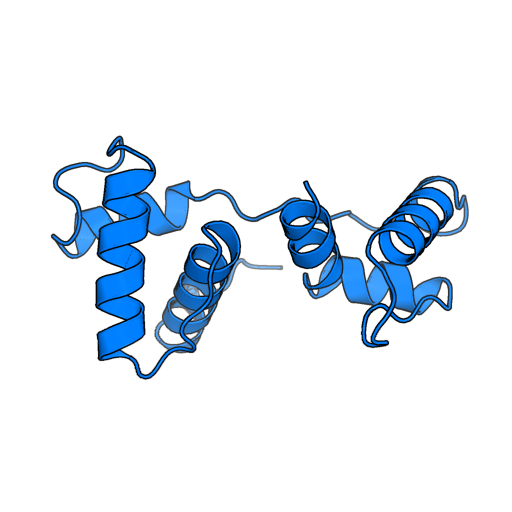239 8.634 1.00 78.31 106 PHE A CA 1
ATOM 796 C C . PHE A 1 106 ? -2.596 -3.653 8.049 1.00 78.31 106 PHE A C 1
ATOM 798 O O . PHE A 1 106 ? -2.740 -4.625 8.797 1.00 78.31 106 PHE A O 1
ATOM 805 N N . LEU A 1 107 ? -2.522 -3.790 6.723 1.00 76.75 107 LEU A N 1
ATOM 806 C CA . LEU A 1 107 ? -2.591 -5.084 6.037 1.00 76.75 107 LEU A CA 1
ATOM 807 C C . LEU A 1 107 ? -1.382 -5.976 6.368 1.00 76.75 107 LEU A C 1
ATOM 809 O O . LEU A 1 107 ? -1.519 -7.191 6.517 1.00 76.75 107 LEU A O 1
ATOM 813 N N . GLU A 1 108 ? -0.196 -5.394 6.531 1.00 74.44 108 GLU A N 1
ATOM 814 C CA . GLU A 1 108 ? 1.007 -6.120 6.942 1.00 74.44 108 GLU A CA 1
ATOM 815 C C . GLU A 1 108 ? 0.897 -6.622 8.391 1.00 74.44 108 GLU A C 1
ATOM 817 O O . GLU A 1 108 ? 1.129 -7.803 8.652 1.00 74.44 108 GLU A O 1
ATOM 822 N N . ILE A 1 109 ? 0.447 -5.774 9.323 1.00 74.06 109 ILE A N 1
ATOM 823 C CA . ILE A 1 109 ? 0.217 -6.161 10.724 1.00 74.06 109 ILE A CA 1
ATOM 824 C C . ILE A 1 109 ? -0.836 -7.271 10.811 1.00 74.06 109 ILE A C 1
ATOM 826 O O . ILE A 1 109 ? -0.609 -8.296 11.456 1.00 74.06 109 ILE A O 1
ATOM 830 N N . THR A 1 110 ? -1.973 -7.104 10.134 1.00 72.06 110 THR A N 1
ATOM 831 C CA . THR A 1 110 ? -3.066 -8.087 10.177 1.00 72.06 110 THR A CA 1
ATOM 832 C C . THR A 1 110 ? -2.696 -9.411 9.511 1.00 72.06 110 THR A C 1
ATOM 834 O O . THR A 1 110 ? -3.035 -10.460 10.048 1.00 72.06 110 THR A O 1
ATOM 837 N N . SER A 1 111 ? -1.952 -9.403 8.402 1.00 68.31 111 SER A N 1
ATOM 838 C CA . SER A 1 111 ? -1.464 -10.637 7.760 1.00 68.31 111 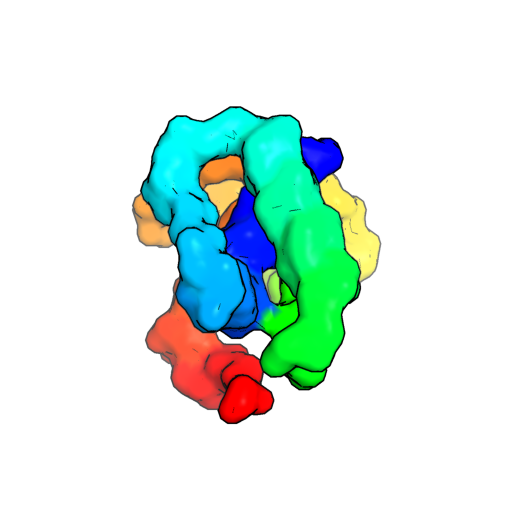SER A CA 1
ATOM 839 C C . SER A 1 111 ? -0.332 -11.336 8.527 1.00 68.31 111 SER A C 1
ATOM 841 O O . SER A 1 111 ? -0.124 -12.541 8.362 1.00 68.31 111 SER A O 1
ATOM 843 N N . SER A 1 112 ? 0.406 -10.598 9.361 1.00 65.75 112 SER A N 1
ATOM 844 C CA . SER A 1 112 ? 1.392 -11.157 10.291 1.00 65.75 112 SER A CA 1
ATOM 845 C C . SER A 1 112 ? 0.716 -11.827 11.493 1.00 65.75 112 SER A C 1
ATOM 847 O O . SER A 1 112 ? 1.123 -12.912 11.905 1.00 65.75 112 SER A O 1
ATOM 849 N N . GLN A 1 113 ? -0.353 -11.217 12.017 1.00 65.50 113 GLN A N 1
ATOM 850 C CA . GLN A 1 113 ? -1.128 -11.745 13.146 1.00 65.50 113 GLN A CA 1
ATOM 851 C C . GLN A 1 113 ? -2.082 -12.884 12.755 1.00 65.50 113 GLN A C 1
ATOM 853 O O . GLN A 1 113 ? -2.324 -13.775 13.566 1.00 65.50 113 GLN A O 1
ATOM 858 N N . ASP A 1 114 ? -2.594 -12.887 11.523 1.00 61.41 114 ASP A N 1
ATOM 859 C CA . ASP A 1 114 ? -3.466 -13.933 10.989 1.00 61.41 114 ASP A CA 1
ATOM 860 C C . ASP A 1 114 ? -2.958 -14.409 9.612 1.00 61.41 114 ASP A C 1
ATOM 862 O O . ASP A 1 114 ? -3.276 -13.818 8.572 1.00 61.41 114 ASP A O 1
ATOM 866 N N . PRO A 1 115 ? -2.183 -15.509 9.571 1.00 61.09 115 PRO A N 1
ATOM 867 C CA . PRO A 1 115 ? -1.631 -16.047 8.332 1.00 61.09 115 PRO A CA 1
ATOM 868 C C . PRO A 1 115 ? -2.696 -16.487 7.320 1.00 61.09 115 PRO A C 1
ATOM 870 O O . PRO A 1 115 ? -2.386 -16.575 6.132 1.00 61.09 115 PRO A O 1
ATOM 873 N N . SER A 1 116 ? -3.933 -16.760 7.758 1.00 59.03 116 SER A N 1
ATOM 874 C CA . SER A 1 116 ? -5.042 -17.143 6.871 1.00 59.03 116 SER A CA 1
ATOM 875 C C . SER A 1 116 ? -5.572 -15.968 6.044 1.00 59.03 116 SER A C 1
ATOM 877 O O . SER A 1 116 ? -6.173 -16.174 4.991 1.00 59.03 116 SER A O 1
ATOM 879 N N . ARG A 1 117 ? -5.280 -14.737 6.487 1.00 53.94 117 ARG A N 1
ATOM 880 C CA . ARG A 1 117 ? -5.570 -13.480 5.788 1.00 53.94 117 ARG A CA 1
ATOM 881 C C . ARG A 1 117 ? -4.455 -13.024 4.860 1.00 53.94 117 ARG A C 1
ATOM 883 O O . ARG A 1 117 ? -4.601 -11.986 4.214 1.00 53.94 117 ARG A O 1
ATOM 890 N N . ARG A 1 118 ? -3.346 -13.769 4.758 1.00 57.19 118 ARG A N 1
ATOM 891 C CA . ARG A 1 118 ? -2.420 -13.568 3.641 1.00 57.19 118 ARG A CA 1
ATOM 892 C C . ARG A 1 118 ? -3.232 -13.775 2.377 1.00 57.19 118 ARG A C 1
ATOM 894 O O . ARG A 1 118 ? -3.723 -14.879 2.146 1.00 57.19 118 ARG A O 1
ATOM 901 N N . SER A 1 119 ? -3.394 -12.711 1.594 1.00 49.16 119 SER A N 1
ATOM 902 C CA . SER A 1 119 ? -3.843 -12.817 0.212 1.00 49.16 119 SER A CA 1
ATOM 903 C C . SER A 1 119 ? -3.100 -14.013 -0.382 1.00 49.16 119 SER A C 1
ATOM 905 O O . SER A 1 119 ? -1.867 -14.041 -0.340 1.00 49.16 119 SER A O 1
ATOM 907 N N . ARG A 1 120 ? -3.838 -15.058 -0.780 1.00 39.72 120 ARG A N 1
ATOM 908 C CA . ARG A 1 120 ? -3.265 -16.192 -1.506 1.00 39.72 120 ARG A CA 1
ATOM 909 C C . ARG A 1 120 ? -2.778 -15.632 -2.842 1.00 39.72 120 ARG A C 1
ATOM 911 O O . ARG A 1 120 ? -3.562 -15.541 -3.780 1.00 39.72 120 ARG A O 1
ATOM 918 N N . ASP A 1 121 ? -1.536 -15.155 -2.841 1.00 42.81 121 ASP A N 1
ATOM 919 C CA . ASP A 1 121 ? -0.711 -14.970 -4.034 1.00 42.81 121 ASP A CA 1
ATOM 920 C C . ASP A 1 121 ? -0.448 -16.340 -4.678 1.00 42.81 121 ASP A C 1
ATOM 922 O O . ASP A 1 121 ? -0.162 -17.305 -3.924 1.00 42.81 121 ASP A O 1
#

Sequence (121 aa):
MEEAIEVLCSRKTNRRTLASIGLNPSLEVSVEMRKAMMTSALASRQHFCCWQIAPSDNDARISLAKSGLLTCEDGSAEEVMSALRSLSAKSGGTNRKSYNAYIMDFLEITSSQDPSRRSRD

Secondary structure (DSSP, 8-state):
-HHHHHHHHHSHHHHHHHHHTT--TTS---HHHHHHHHHHHHH-TT--PPPPPPPPSHHHHHHHHHTTSSS-TT--HHHHHHHHHHHHHHTT-----SHHHHHHHHHHHHHHH-GGGS---

Organism: Polarella glacialis (NCBI:txid89957)